Protein AF-A0A2T6KWJ8-F1 (afdb_monomer_lite)

Structure (mmCIF, N/CA/C/O backbone):
data_AF-A0A2T6KWJ8-F1
#
_entry.id   AF-A0A2T6KWJ8-F1
#
loop_
_atom_site.group_PDB
_atom_site.id
_atom_site.type_symbol
_atom_site.label_atom_id
_atom_site.label_alt_id
_atom_site.label_comp_id
_atom_site.label_asym_id
_atom_site.label_entity_id
_atom_site.label_seq_id
_atom_site.pdbx_PDB_ins_code
_atom_site.Cartn_x
_atom_site.Cartn_y
_atom_site.Cartn_z
_atom_site.occupancy
_atom_site.B_iso_or_equiv
_atom_site.auth_seq_id
_atom_site.auth_comp_id
_atom_site.auth_asym_id
_atom_site.auth_atom_id
_atom_site.pdbx_PDB_model_num
ATOM 1 N N . MET A 1 1 ? -10.978 0.686 -3.095 1.00 63.75 1 MET A N 1
ATOM 2 C CA . MET A 1 1 ? -10.302 -0.525 -2.575 1.00 63.75 1 MET A CA 1
ATOM 3 C C . MET A 1 1 ? -10.213 -0.560 -1.059 1.00 63.75 1 MET A C 1
ATOM 5 O O . MET A 1 1 ? -10.704 -1.529 -0.511 1.00 63.75 1 MET A O 1
ATOM 9 N N . LEU A 1 2 ? -9.697 0.467 -0.365 1.00 76.25 2 LEU A N 1
ATOM 10 C CA . LEU A 1 2 ? -9.636 0.448 1.110 1.00 76.25 2 LEU A CA 1
ATOM 11 C C . LEU A 1 2 ? -10.985 0.135 1.774 1.00 76.25 2 LEU A C 1
ATOM 13 O O . LEU A 1 2 ? -11.062 -0.798 2.553 1.00 76.25 2 LEU A O 1
ATOM 17 N N . LEU A 1 3 ? -12.049 0.859 1.408 1.00 80.38 3 LEU A N 1
ATOM 18 C CA . LEU A 1 3 ? -13.383 0.651 1.986 1.00 80.38 3 LEU A CA 1
ATOM 19 C C . LEU A 1 3 ? -13.911 -0.776 1.759 1.00 80.38 3 LEU A C 1
ATOM 21 O O . LEU A 1 3 ? -14.500 -1.362 2.656 1.00 80.38 3 LEU A O 1
ATOM 25 N N 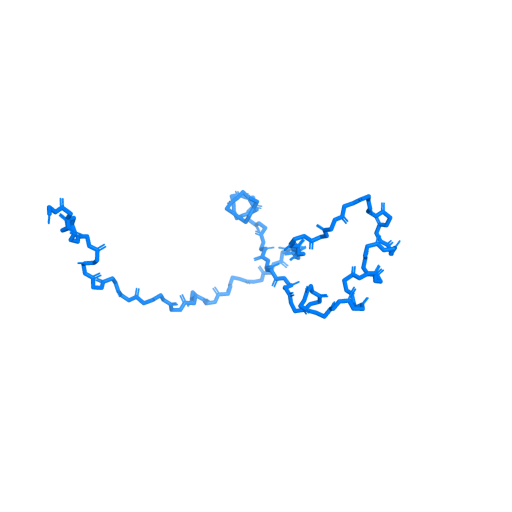. VAL A 1 4 ? -13.641 -1.338 0.577 1.00 81.62 4 VAL A N 1
ATOM 26 C CA . VAL A 1 4 ? -14.016 -2.712 0.207 1.00 81.62 4 VAL A CA 1
ATOM 27 C C . VAL A 1 4 ? -13.205 -3.732 1.009 1.00 81.62 4 VAL A C 1
ATOM 29 O O . VAL A 1 4 ? -13.757 -4.701 1.504 1.00 81.62 4 VAL A O 1
ATOM 32 N N . ALA A 1 5 ? -11.902 -3.520 1.201 1.00 73.19 5 ALA A N 1
ATOM 33 C CA . ALA A 1 5 ? -11.098 -4.396 2.051 1.00 73.19 5 ALA A CA 1
ATOM 34 C C . ALA A 1 5 ? -11.659 -4.439 3.485 1.00 73.19 5 ALA A C 1
ATOM 36 O O . ALA A 1 5 ? -11.828 -5.519 4.051 1.00 73.19 5 ALA A O 1
ATOM 37 N N . THR A 1 6 ? -12.064 -3.286 4.026 1.00 75.44 6 THR A N 1
ATOM 38 C CA . THR A 1 6 ? -12.655 -3.204 5.365 1.00 75.44 6 THR A CA 1
ATOM 39 C C . THR A 1 6 ? -13.982 -3.961 5.482 1.00 75.44 6 THR A C 1
ATOM 41 O O . THR A 1 6 ? -14.228 -4.555 6.529 1.00 75.44 6 THR A O 1
ATOM 44 N N . THR A 1 7 ? -14.821 -4.013 4.432 1.00 84.00 7 THR A N 1
ATOM 45 C CA . THR A 1 7 ? -16.068 -4.812 4.463 1.00 84.00 7 THR A CA 1
ATOM 46 C C . THR A 1 7 ? -15.810 -6.315 4.548 1.00 84.00 7 THR A C 1
ATOM 48 O O . THR A 1 7 ? -16.660 -7.051 5.035 1.00 84.00 7 THR A O 1
ATOM 51 N N . TYR A 1 8 ? -14.629 -6.768 4.123 1.00 80.62 8 TYR A N 1
ATOM 52 C CA . TYR A 1 8 ? -14.188 -8.159 4.252 1.00 80.62 8 TYR A CA 1
ATOM 53 C C . TYR A 1 8 ? -13.301 -8.394 5.483 1.00 80.62 8 TYR A C 1
ATOM 55 O O . TYR A 1 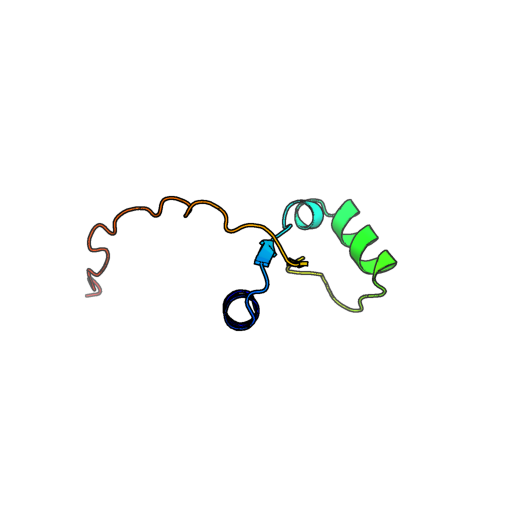8 ? -12.599 -9.401 5.550 1.00 80.62 8 TYR A O 1
ATOM 63 N N . PHE A 1 9 ? -13.307 -7.465 6.448 1.00 77.38 9 PHE A N 1
ATOM 64 C CA . PHE A 1 9 ? -12.460 -7.507 7.646 1.00 77.38 9 PHE A CA 1
ATOM 65 C C . PHE A 1 9 ? -10.953 -7.596 7.333 1.00 77.38 9 PHE A C 1
ATOM 67 O O . PHE A 1 9 ? -10.156 -8.055 8.151 1.00 77.38 9 PHE A O 1
ATOM 74 N N . VAL A 1 10 ? -10.548 -7.130 6.147 1.00 80.50 10 VAL A N 1
ATOM 75 C CA . VAL A 1 10 ? -9.148 -7.036 5.735 1.00 80.50 10 VAL A CA 1
ATOM 76 C C . VAL A 1 10 ? -8.628 -5.649 6.094 1.00 80.50 10 VAL A C 1
ATOM 78 O O . VAL A 1 10 ? -9.185 -4.624 5.694 1.00 80.50 10 VAL A O 1
ATOM 81 N N . HIS A 1 11 ? -7.518 -5.607 6.824 1.00 81.44 11 HIS A N 1
ATOM 82 C CA . HIS A 1 11 ? -6.794 -4.370 7.072 1.00 81.44 11 HIS A CA 1
ATOM 83 C C . HIS A 1 11 ? -6.031 -3.966 5.819 1.00 81.44 11 HIS A C 1
ATOM 85 O O . HIS A 1 11 ? -5.356 -4.781 5.189 1.00 81.44 11 HIS A O 1
ATOM 91 N N . ALA A 1 12 ? -6.106 -2.682 5.489 1.00 82.88 12 ALA A N 1
ATOM 92 C CA . ALA A 1 12 ? -5.451 -2.126 4.325 1.00 82.88 12 ALA A CA 1
ATOM 93 C C . ALA A 1 12 ? -4.668 -0.861 4.694 1.00 82.88 12 ALA A C 1
ATOM 95 O O . ALA A 1 12 ? -5.149 -0.030 5.465 1.00 82.88 12 ALA A O 1
ATOM 96 N N . SER A 1 13 ? -3.459 -0.716 4.153 1.00 82.81 13 SER A N 1
ATOM 97 C CA . SER A 1 13 ? -2.603 0.455 4.373 1.00 82.81 13 SER A CA 1
ATOM 98 C C . SER A 1 13 ? -1.910 0.885 3.085 1.00 82.81 13 SER A C 1
ATOM 100 O O . SER A 1 13 ? -1.507 0.038 2.286 1.00 82.81 13 SER A O 1
ATOM 102 N N . PHE A 1 14 ? -1.757 2.195 2.895 1.00 82.62 14 PHE A N 1
ATOM 103 C CA . PHE A 1 14 ? -1.001 2.759 1.781 1.00 82.62 14 PHE A CA 1
ATOM 104 C C . PHE A 1 14 ? 0.493 2.828 2.100 1.00 82.62 14 PHE A C 1
ATOM 106 O O . PHE A 1 14 ? 0.889 3.217 3.197 1.00 82.62 14 PHE A O 1
ATOM 113 N N . ALA A 1 15 ? 1.317 2.500 1.108 1.00 78.81 15 ALA A N 1
ATOM 114 C CA . ALA A 1 15 ? 2.767 2.645 1.158 1.00 78.81 15 ALA A CA 1
ATOM 115 C C . ALA A 1 15 ? 3.222 3.559 0.009 1.00 78.81 15 ALA A C 1
ATOM 117 O O . ALA A 1 15 ? 3.664 3.087 -1.034 1.00 78.81 15 ALA A O 1
ATOM 118 N N . THR A 1 16 ? 3.049 4.874 0.165 1.00 73.31 16 THR A N 1
ATOM 119 C CA . THR A 1 16 ? 3.315 5.858 -0.904 1.00 73.31 16 THR A CA 1
ATOM 120 C C . THR A 1 16 ? 4.770 6.308 -0.987 1.00 73.31 16 THR A C 1
ATOM 122 O O . THR A 1 16 ? 5.192 6.754 -2.045 1.00 73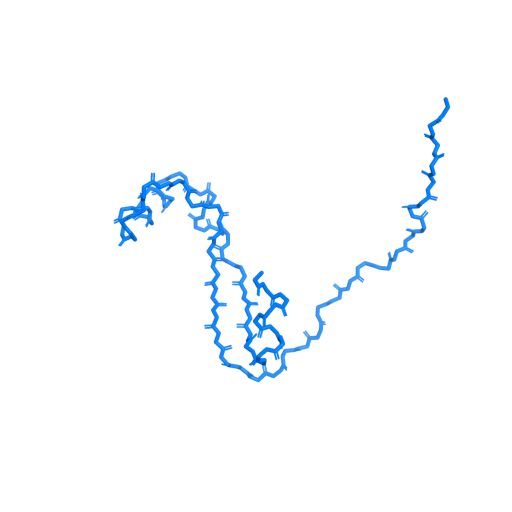.31 16 THR A O 1
ATOM 125 N N . THR A 1 17 ? 5.567 6.128 0.067 1.00 74.38 17 THR A N 1
ATOM 126 C CA . THR A 1 17 ? 6.966 6.594 0.131 1.00 74.38 17 THR A CA 1
ATOM 127 C C . THR A 1 17 ? 7.848 6.031 -0.984 1.00 74.38 17 THR A C 1
ATOM 129 O O . THR A 1 17 ? 8.674 6.742 -1.547 1.00 74.38 17 THR A O 1
ATOM 132 N N . VAL A 1 18 ? 7.639 4.772 -1.381 1.00 66.56 18 VAL A N 1
ATOM 133 C CA . VAL A 1 18 ? 8.377 4.143 -2.497 1.00 66.56 18 VAL A CA 1
ATOM 134 C C . VAL A 1 18 ? 8.047 4.757 -3.858 1.00 66.56 18 VAL A C 1
ATOM 136 O O . VAL A 1 18 ? 8.809 4.608 -4.810 1.00 66.56 18 VAL A O 1
ATOM 139 N N . LEU A 1 19 ? 6.914 5.452 -3.950 1.00 74.56 19 LEU A N 1
ATOM 140 C CA . LEU A 1 19 ? 6.474 6.135 -5.154 1.00 74.56 19 LEU A CA 1
ATOM 141 C C . LEU A 1 19 ? 6.927 7.587 -5.195 1.00 74.56 19 LEU A C 1
ATOM 143 O O . LEU A 1 19 ? 6.710 8.208 -6.222 1.00 74.56 19 LEU A O 1
ATOM 147 N N . GLU A 1 20 ? 7.536 8.148 -4.153 1.00 79.81 20 GLU A N 1
ATOM 148 C CA . GLU A 1 20 ? 7.992 9.547 -4.146 1.00 79.81 20 GLU A CA 1
ATOM 149 C C . GLU A 1 20 ? 9.367 9.698 -4.815 1.00 79.81 20 GLU A C 1
ATOM 151 O O . GLU A 1 20 ? 9.631 10.694 -5.487 1.00 79.81 20 GLU A O 1
ATOM 156 N N . ASN A 1 21 ? 10.210 8.666 -4.726 1.00 83.31 21 ASN A N 1
ATOM 157 C CA . ASN A 1 21 ? 11.514 8.624 -5.378 1.00 83.31 21 ASN A CA 1
ATOM 158 C C . ASN A 1 21 ? 11.406 8.086 -6.827 1.00 83.31 21 ASN A C 1
ATOM 160 O O . ASN A 1 21 ? 10.928 6.964 -7.022 1.00 83.31 21 ASN A O 1
ATOM 164 N N . PRO A 1 22 ? 11.878 8.824 -7.854 1.00 79.31 22 PRO A N 1
ATOM 165 C CA . PRO A 1 22 ? 11.810 8.386 -9.253 1.00 79.31 22 PRO A CA 1
ATOM 166 C C . PRO A 1 22 ? 12.531 7.060 -9.541 1.00 79.31 22 PRO A C 1
ATOM 168 O O . PRO A 1 22 ? 12.028 6.252 -10.323 1.00 79.31 22 PRO A O 1
ATOM 171 N N . THR A 1 23 ? 13.674 6.816 -8.898 1.00 85.00 23 THR A N 1
ATOM 172 C CA . THR A 1 23 ? 14.469 5.591 -9.061 1.00 85.00 23 THR A CA 1
ATOM 173 C C . THR A 1 23 ? 13.729 4.394 -8.474 1.00 85.00 23 THR A C 1
ATOM 175 O O . THR A 1 23 ? 13.489 3.412 -9.173 1.00 85.00 23 THR A O 1
ATOM 178 N N . THR A 1 24 ? 13.252 4.515 -7.231 1.00 82.19 24 THR A N 1
ATOM 179 C CA . THR A 1 24 ? 12.476 3.454 -6.566 1.00 82.19 24 THR A CA 1
ATOM 180 C C . THR A 1 24 ? 11.175 3.145 -7.311 1.00 82.19 24 THR A C 1
ATOM 182 O O . THR A 1 24 ? 10.774 1.985 -7.414 1.00 82.19 24 THR A O 1
ATOM 185 N N . ARG A 1 25 ? 10.539 4.161 -7.906 1.00 80.00 25 ARG A N 1
ATOM 186 C CA . ARG A 1 25 ? 9.339 3.992 -8.735 1.00 80.00 25 ARG A CA 1
ATOM 187 C C . ARG A 1 25 ? 9.619 3.180 -10.004 1.00 80.00 25 ARG A C 1
ATOM 189 O O . ARG A 1 25 ? 8.799 2.345 -10.386 1.00 80.00 25 ARG A O 1
ATOM 196 N N . HIS A 1 26 ? 10.758 3.410 -10.659 1.00 83.56 26 HIS A N 1
ATOM 197 C CA . HIS A 1 26 ? 11.162 2.657 -11.853 1.00 83.56 26 HIS A CA 1
ATOM 198 C C . HIS A 1 26 ? 11.547 1.213 -11.522 1.00 83.56 26 HIS A C 1
ATOM 200 O O . HIS A 1 26 ? 11.144 0.297 -12.243 1.00 83.56 26 HIS A O 1
ATOM 206 N N . ASP A 1 27 ? 12.241 0.996 -10.405 1.00 86.81 27 ASP A N 1
ATOM 207 C CA . ASP A 1 27 ? 12.585 -0.347 -9.928 1.00 86.81 27 ASP A CA 1
ATOM 208 C C . ASP A 1 27 ? 11.331 -1.158 -9.590 1.00 86.81 27 ASP A C 1
ATOM 210 O O . ASP A 1 27 ? 11.206 -2.309 -10.012 1.00 86.81 27 ASP A O 1
ATOM 214 N N . LEU A 1 28 ? 10.353 -0.539 -8.921 1.00 84.00 28 LEU A N 1
ATOM 215 C CA . LEU A 1 28 ? 9.063 -1.163 -8.626 1.00 84.00 28 LEU A CA 1
ATOM 216 C C . LEU A 1 28 ? 8.304 -1.530 -9.908 1.00 84.00 28 LEU A C 1
ATOM 218 O O . LEU A 1 28 ? 7.763 -2.631 -10.016 1.00 84.00 28 LEU A O 1
ATOM 222 N N . ARG A 1 29 ? 8.292 -0.629 -10.898 1.00 87.06 29 ARG A N 1
ATOM 223 C CA . ARG A 1 29 ? 7.663 -0.879 -12.201 1.00 87.06 29 ARG A CA 1
ATOM 224 C C . ARG A 1 29 ? 8.286 -2.088 -12.898 1.00 87.06 29 ARG A C 1
ATOM 226 O O . ARG A 1 29 ? 7.555 -2.921 -13.428 1.00 87.06 29 ARG A O 1
ATOM 233 N N . ARG A 1 30 ? 9.619 -2.201 -12.871 1.00 87.62 30 ARG A N 1
ATOM 234 C CA . ARG A 1 30 ? 10.350 -3.334 -13.456 1.00 87.62 30 ARG A CA 1
ATOM 235 C C . ARG A 1 30 ? 10.082 -4.632 -12.692 1.00 87.62 30 ARG A C 1
ATOM 237 O O . ARG A 1 30 ? 9.779 -5.638 -13.322 1.00 87.62 30 ARG A O 1
ATOM 244 N N . ALA A 1 31 ? 10.163 -4.610 -11.363 1.00 88.19 31 ALA A N 1
ATOM 245 C CA . ALA A 1 31 ? 9.966 -5.793 -10.524 1.00 88.19 31 ALA A CA 1
ATOM 246 C C . ALA A 1 31 ? 8.554 -6.384 -10.664 1.00 88.19 31 ALA A C 1
ATOM 248 O O . ALA A 1 31 ? 8.385 -7.600 -10.649 1.00 88.19 31 ALA A O 1
ATOM 249 N N . LEU A 1 32 ? 7.549 -5.524 -10.834 1.00 85.94 32 LEU A N 1
ATOM 250 C CA . LEU A 1 32 ? 6.152 -5.921 -11.001 1.00 85.94 32 LEU A CA 1
ATOM 251 C C . LEU A 1 32 ? 5.728 -6.065 -12.472 1.00 85.94 32 LEU A C 1
ATOM 253 O O . LEU A 1 32 ? 4.557 -6.326 -12.729 1.00 85.94 32 LEU A O 1
ATOM 257 N N . SER A 1 33 ? 6.656 -5.897 -13.425 1.00 88.88 33 SER A N 1
ATOM 258 C CA . SER A 1 33 ? 6.391 -5.948 -14.874 1.00 88.88 33 SER A CA 1
ATOM 259 C C . SER A 1 33 ? 5.181 -5.102 -15.298 1.00 88.88 33 SER A C 1
ATOM 261 O O . SER A 1 33 ? 4.314 -5.552 -16.042 1.00 88.88 33 SER A O 1
ATOM 263 N N . LEU A 1 34 ? 5.097 -3.873 -14.783 1.00 86.06 34 LEU A N 1
ATOM 264 C CA . LEU A 1 34 ? 3.980 -2.970 -15.049 1.00 86.06 34 LEU A CA 1
ATOM 265 C C . LEU A 1 34 ? 4.225 -2.148 -16.323 1.00 86.06 34 LEU A C 1
ATOM 267 O O . LEU A 1 34 ? 5.253 -1.474 -16.460 1.00 86.06 34 LEU A O 1
ATOM 271 N N . ASP A 1 35 ? 3.223 -2.116 -17.201 1.00 83.50 35 ASP A N 1
ATOM 272 C CA . ASP A 1 35 ? 3.213 -1.259 -18.397 1.00 83.50 35 ASP A CA 1
ATOM 273 C C . ASP A 1 35 ? 2.954 0.226 -18.079 1.00 83.50 35 ASP A C 1
ATOM 275 O O . ASP A 1 35 ? 3.220 1.099 -18.901 1.00 83.50 35 ASP A O 1
ATOM 279 N N . GLY A 1 36 ? 2.474 0.540 -16.870 1.00 82.62 36 GLY A N 1
ATOM 280 C CA . GLY A 1 36 ? 2.118 1.896 -16.443 1.00 82.62 36 GLY A CA 1
ATOM 281 C C . GLY A 1 36 ? 2.952 2.449 -15.285 1.00 82.62 36 GLY A C 1
ATOM 282 O O . GLY A 1 36 ? 3.748 1.752 -14.654 1.00 82.62 36 GLY A O 1
ATOM 283 N N . ALA A 1 37 ? 2.734 3.729 -14.972 1.00 81.56 37 ALA A N 1
ATOM 284 C CA . ALA A 1 37 ? 3.323 4.380 -13.805 1.00 81.56 37 ALA A CA 1
ATOM 285 C C . ALA A 1 37 ? 2.501 4.067 -12.537 1.00 81.56 37 ALA A C 1
ATOM 287 O O . ALA A 1 37 ? 1.329 4.459 -12.470 1.00 81.56 37 ALA A O 1
ATOM 288 N N . PRO A 1 38 ? 3.079 3.395 -11.522 1.00 81.75 38 PRO A N 1
ATOM 289 C CA . PRO A 1 38 ? 2.348 3.048 -10.308 1.00 81.75 38 PRO A CA 1
ATOM 290 C C . PRO A 1 38 ? 1.960 4.311 -9.528 1.00 81.75 38 PRO A C 1
ATOM 292 O O . PRO A 1 38 ? 2.820 5.107 -9.157 1.00 81.75 38 PRO A O 1
ATOM 295 N N . GLN A 1 39 ? 0.660 4.483 -9.276 1.00 84.06 39 GLN A N 1
ATOM 296 C CA . GLN A 1 39 ? 0.114 5.624 -8.524 1.00 84.06 39 GLN A CA 1
ATOM 297 C C . GLN A 1 39 ? -0.019 5.333 -7.027 1.00 84.06 39 GLN A C 1
ATOM 299 O O . GLN A 1 39 ? 0.054 6.241 -6.205 1.00 84.06 39 GLN A O 1
ATOM 304 N N . MET A 1 40 ? -0.230 4.065 -6.662 1.00 84.75 40 MET A N 1
ATOM 305 C CA . MET A 1 40 ? -0.432 3.643 -5.277 1.00 84.75 40 MET A CA 1
ATOM 306 C C . MET A 1 40 ? 0.075 2.218 -5.063 1.00 84.75 40 MET A C 1
ATOM 308 O O . MET A 1 40 ? -0.122 1.351 -5.912 1.00 84.75 40 MET A O 1
ATOM 312 N N . LEU A 1 41 ? 0.661 1.971 -3.893 1.00 85.31 41 LEU A N 1
ATOM 313 C CA . LEU A 1 41 ? 0.953 0.634 -3.387 1.00 85.31 41 LEU A CA 1
ATOM 314 C C . LEU A 1 41 ? 0.135 0.405 -2.112 1.00 85.31 41 LEU A C 1
ATOM 316 O O . LEU A 1 41 ? 0.048 1.290 -1.256 1.00 85.31 41 LEU A O 1
ATOM 320 N N . MET A 1 42 ? -0.481 -0.770 -1.994 1.00 85.50 42 MET A N 1
ATOM 321 C CA . MET A 1 42 ? -1.363 -1.115 -0.880 1.00 85.50 42 MET A CA 1
ATOM 322 C C . MET A 1 42 ? -0.938 -2.439 -0.256 1.00 85.50 42 MET A C 1
ATOM 324 O O . MET A 1 42 ? -0.717 -3.420 -0.962 1.00 85.50 42 MET A O 1
ATOM 328 N N . ARG A 1 43 ? -0.865 -2.474 1.075 1.00 85.56 43 ARG A N 1
ATOM 329 C CA . ARG A 1 43 ? -0.694 -3.709 1.842 1.00 85.56 43 ARG A CA 1
ATOM 330 C C . ARG A 1 43 ? -2.046 -4.154 2.375 1.00 85.56 43 ARG A C 1
ATOM 332 O O . ARG A 1 43 ? -2.717 -3.358 3.026 1.00 85.56 43 ARG A O 1
ATOM 339 N N . LEU A 1 44 ? -2.409 -5.405 2.108 1.00 86.19 44 LEU A N 1
ATOM 340 C CA . LEU A 1 44 ? -3.628 -6.057 2.583 1.00 86.19 44 LEU A CA 1
ATOM 341 C C . LEU A 1 44 ? -3.249 -7.196 3.533 1.00 86.19 44 LEU A C 1
ATOM 343 O O . LEU A 1 44 ? -2.285 -7.914 3.267 1.00 86.19 44 LEU A O 1
ATOM 347 N N . GLY A 1 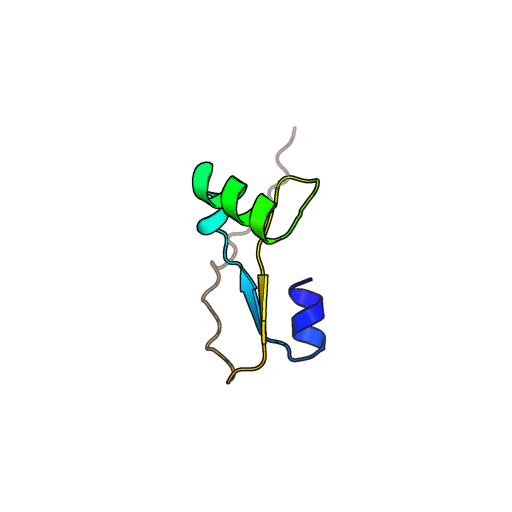45 ? -3.982 -7.366 4.629 1.00 84.50 45 GLY A N 1
ATOM 348 C CA . GLY A 1 45 ? -3.755 -8.474 5.554 1.00 84.50 45 GLY A CA 1
ATOM 349 C C . GLY A 1 45 ? -4.702 -8.473 6.748 1.00 84.50 45 GLY A C 1
ATOM 350 O O . GLY A 1 45 ? -5.550 -7.596 6.887 1.00 84.50 45 GLY A O 1
ATOM 351 N N . TYR A 1 46 ? -4.537 -9.456 7.626 1.00 83.06 46 TYR A N 1
ATOM 352 C CA . TYR A 1 46 ? -5.293 -9.574 8.871 1.00 83.06 46 TYR A CA 1
ATOM 353 C C . TYR A 1 46 ? -4.421 -9.129 10.046 1.00 83.06 46 TYR A C 1
ATOM 355 O O . TYR A 1 46 ? -3.226 -9.420 10.084 1.00 83.06 46 TYR A O 1
ATOM 363 N N . SER A 1 47 ? -4.999 -8.390 10.988 1.00 74.25 47 SER A N 1
ATOM 364 C CA . SER A 1 47 ? -4.301 -7.847 12.155 1.00 74.25 47 SER A CA 1
ATOM 365 C C . SER A 1 47 ? -5.277 -7.721 13.320 1.00 74.25 47 SER A C 1
ATOM 367 O O . SER A 1 47 ? -6.491 -7.745 13.128 1.00 74.25 47 SER A O 1
ATOM 369 N N . SER A 1 48 ? -4.755 -7.545 14.532 1.00 74.81 48 SER A N 1
ATOM 370 C CA . SER A 1 48 ? -5.561 -7.042 15.642 1.00 74.81 48 SER A CA 1
ATOM 371 C C . SER A 1 48 ? -6.060 -5.622 15.341 1.00 74.81 48 SER A C 1
ATOM 373 O O . SER A 1 48 ? -5.401 -4.858 14.626 1.00 74.81 48 SER A O 1
ATOM 375 N N . MET A 1 49 ? -7.239 -5.282 15.873 1.00 70.75 49 MET A N 1
ATOM 376 C CA . MET A 1 49 ? -7.925 -4.020 15.595 1.00 70.75 49 MET A CA 1
ATOM 377 C C . MET A 1 49 ? -7.097 -2.825 16.111 1.00 70.75 49 MET A C 1
ATOM 379 O O . MET A 1 49 ? -6.894 -2.701 17.321 1.00 70.75 49 MET A O 1
ATOM 383 N N . PRO A 1 50 ? -6.596 -1.939 15.230 1.00 69.62 50 PRO A N 1
ATOM 384 C CA . PRO A 1 50 ? -5.808 -0.789 15.647 1.00 69.62 50 PRO A CA 1
ATOM 385 C C . PRO A 1 50 ? -6.709 0.306 16.229 1.00 69.62 50 PRO A C 1
ATOM 387 O O . PRO A 1 50 ? -7.876 0.440 15.857 1.00 69.62 50 PRO A O 1
ATOM 390 N N . LYS A 1 51 ? -6.150 1.137 17.117 1.00 77.19 51 LYS A N 1
ATOM 391 C CA . LYS A 1 51 ? -6.842 2.325 17.639 1.00 77.19 51 LYS A CA 1
ATOM 392 C C . LYS A 1 51 ? -7.211 3.272 16.491 1.00 77.19 51 LYS A C 1
ATOM 394 O O . LYS A 1 51 ? -6.416 3.480 15.574 1.00 77.19 51 LYS A O 1
ATOM 399 N N . HIS A 1 52 ? -8.397 3.874 16.567 1.00 79.75 52 HIS A N 1
ATOM 400 C CA . HIS A 1 52 ? -8.833 4.872 15.594 1.00 79.75 52 HIS A CA 1
ATOM 401 C C . HIS A 1 52 ? -7.859 6.052 15.555 1.00 79.75 52 HIS A C 1
ATOM 403 O O . HIS A 1 52 ? -7.543 6.652 16.582 1.00 79.75 52 HIS A O 1
ATOM 409 N N . THR A 1 53 ? -7.388 6.392 14.355 1.00 81.75 53 THR A N 1
ATOM 410 C CA . THR A 1 53 ? -6.563 7.581 14.158 1.00 81.75 53 THR A CA 1
ATOM 411 C C . THR A 1 53 ? -7.430 8.830 14.334 1.00 81.75 53 THR A C 1
ATOM 413 O O . THR A 1 53 ? -8.529 8.875 13.771 1.00 81.75 53 THR A O 1
ATOM 416 N N . PRO A 1 54 ? -6.976 9.850 15.084 1.00 84.50 54 PRO A N 1
ATOM 417 C CA . PRO A 1 54 ? -7.728 11.088 15.247 1.00 84.50 54 PRO A CA 1
ATOM 418 C C . PRO A 1 54 ? -8.110 11.696 13.892 1.00 84.50 54 PRO A C 1
ATOM 420 O O . PRO A 1 54 ? -7.360 11.611 12.915 1.00 84.50 54 PRO A O 1
ATOM 423 N N . ARG A 1 55 ? -9.294 12.301 13.812 1.00 84.12 55 ARG A N 1
ATOM 424 C CA . ARG A 1 55 ? -9.713 13.130 12.677 1.00 84.12 55 ARG A CA 1
ATOM 425 C C . ARG A 1 55 ? -9.812 14.566 13.161 1.00 84.12 55 ARG A C 1
ATOM 427 O O . ARG A 1 55 ? -10.176 14.804 14.309 1.00 84.12 55 ARG A O 1
ATOM 434 N N . ARG A 1 56 ? -9.481 15.518 12.289 1.00 83.81 56 ARG A N 1
ATOM 435 C CA . ARG A 1 56 ? -9.757 16.929 12.561 1.00 83.81 56 ARG A CA 1
ATOM 436 C C . ARG A 1 56 ? -11.274 17.079 12.706 1.00 83.81 56 ARG A C 1
ATOM 438 O O . ARG A 1 56 ? -12.004 16.585 11.848 1.00 83.81 56 ARG A O 1
ATOM 445 N N . SER A 1 57 ? -11.735 17.717 13.781 1.00 82.81 57 SER A N 1
ATOM 446 C CA . SER A 1 57 ? -13.132 18.143 13.878 1.00 82.81 57 SER A CA 1
ATOM 447 C C . SER A 1 57 ? -13.425 19.071 12.704 1.00 82.81 57 SER A C 1
ATOM 449 O O . SER A 1 57 ? -12.569 19.860 12.318 1.00 82.81 57 SER A O 1
ATOM 451 N N . THR A 1 58 ? -14.588 18.955 12.080 1.00 77.19 58 THR A N 1
ATOM 452 C CA . THR A 1 58 ? -14.967 19.836 10.974 1.00 77.19 58 THR A CA 1
ATOM 453 C C . THR A 1 58 ? -15.333 21.213 11.540 1.00 77.19 58 THR A C 1
ATOM 455 O O . THR A 1 58 ? -16.418 21.328 12.113 1.00 77.19 58 THR A O 1
ATOM 458 N N . PRO A 1 59 ? -14.520 22.283 11.397 1.00 68.69 59 PRO A N 1
ATOM 459 C CA . PRO A 1 59 ? -15.132 23.595 11.267 1.00 68.69 59 PRO A CA 1
ATOM 460 C C . PRO A 1 59 ? -15.982 23.533 9.995 1.00 68.69 59 PRO A C 1
ATOM 462 O O . PRO A 1 59 ? -15.575 22.904 9.016 1.00 68.69 59 PRO A O 1
ATOM 465 N N . LEU A 1 60 ? -17.182 24.095 10.046 1.00 62.16 60 LEU A N 1
ATOM 466 C CA . LEU A 1 60 ? -18.176 24.094 8.978 1.00 62.16 60 LEU A CA 1
ATOM 467 C C . LEU A 1 60 ? -17.615 24.786 7.710 1.00 62.16 60 LEU A C 1
ATOM 469 O O . LEU A 1 60 ? -17.933 25.932 7.430 1.00 62.16 60 LEU A O 1
ATOM 473 N N . VAL A 1 61 ? -16.736 24.131 6.946 1.00 61.31 61 VAL A N 1
ATOM 474 C CA . VAL A 1 61 ? -16.289 24.589 5.619 1.00 61.31 61 VAL A CA 1
ATOM 475 C C . VAL A 1 61 ? -17.321 24.097 4.613 1.00 61.31 61 VAL A C 1
ATOM 477 O O . VAL A 1 61 ? -17.097 23.192 3.815 1.00 61.31 61 VAL A O 1
ATOM 480 N N . THR A 1 62 ? -18.505 24.677 4.734 1.00 62.97 62 THR A N 1
ATOM 481 C CA . THR A 1 62 ? -19.563 24.667 3.731 1.00 62.97 62 THR A CA 1
ATOM 482 C C . THR A 1 62 ? -20.083 26.099 3.636 1.00 62.97 62 THR A C 1
ATOM 484 O O . THR A 1 62 ? -21.248 26.351 3.918 1.00 62.97 62 THR A O 1
ATOM 487 N N . SER A 1 63 ? -19.208 27.055 3.317 1.00 59.09 63 SER A N 1
ATOM 488 C CA . SER A 1 63 ? -19.656 28.340 2.772 1.00 59.09 63 SER A CA 1
ATOM 489 C C . SER A 1 63 ? -19.624 28.219 1.252 1.00 59.09 63 SER A C 1
ATOM 491 O O . SER A 1 63 ? -18.534 28.093 0.689 1.00 59.09 63 SER A O 1
ATOM 493 N N . PRO A 1 64 ? -20.779 28.194 0.573 1.00 64.06 64 PRO A N 1
ATOM 494 C CA . PRO A 1 64 ? -20.847 28.413 -0.858 1.00 64.06 64 PRO A CA 1
ATOM 495 C C . PRO A 1 64 ? -20.826 29.925 -1.113 1.00 64.06 64 PRO A C 1
ATOM 497 O O . PRO A 1 64 ? -21.852 30.497 -1.452 1.00 64.06 64 PRO A O 1
ATOM 500 N N . ASP A 1 65 ? -19.677 30.577 -0.935 1.00 57.12 65 ASP A N 1
ATOM 501 C CA . ASP A 1 65 ? -19.523 31.974 -1.357 1.00 57.12 65 ASP A CA 1
ATOM 502 C C . ASP A 1 65 ? -18.882 31.992 -2.744 1.00 57.12 65 ASP A C 1
ATOM 504 O O . ASP A 1 65 ? -17.662 32.018 -2.913 1.00 57.12 65 A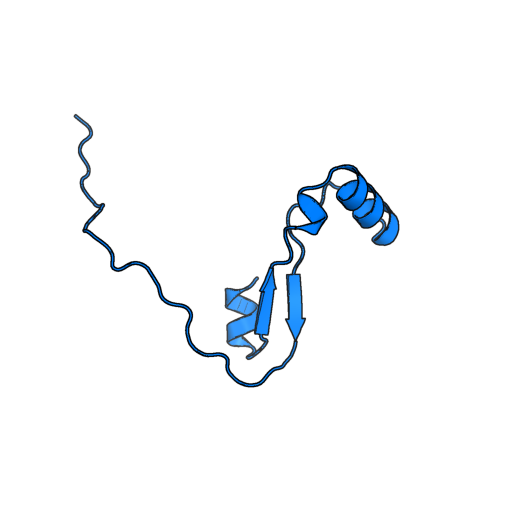SP A O 1
ATOM 508 N N . GLY A 1 66 ? -19.760 31.884 -3.736 1.00 58.03 66 GLY A N 1
ATOM 509 C CA . GLY A 1 66 ? -19.504 32.205 -5.128 1.00 58.03 66 GLY A CA 1
ATOM 510 C C . GLY A 1 66 ? -20.639 33.091 -5.622 1.00 5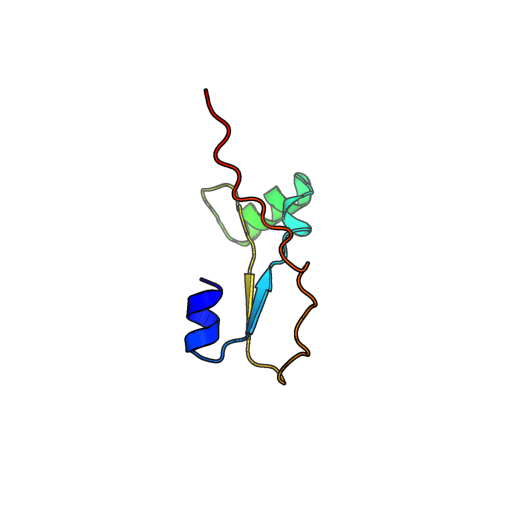8.03 66 GLY A C 1
ATOM 511 O O . GLY A 1 66 ? -21.625 32.574 -6.140 1.00 58.03 66 GLY A O 1
ATOM 512 N N . GLU A 1 67 ? -20.479 34.399 -5.442 1.00 43.50 67 GLU A N 1
ATOM 513 C CA . GLU A 1 67 ? -21.070 35.434 -6.295 1.00 43.50 67 GLU A CA 1
ATOM 514 C C . GLU A 1 67 ? -19.978 36.455 -6.637 1.00 43.50 67 GLU A C 1
ATOM 516 O O . GLU A 1 67 ? -19.207 36.821 -5.717 1.00 43.50 67 GLU A O 1
#

Sequence (67 aa):
MLLVATTYFVHASFATTVLENPTTRHDLRRALSLDGAPQMLMRLGYSSMPKHTPRRSTPLVTSPDGE

Secondary structure (DSSP, 8-state):
-HHHHHHTT-EEEE--GGGTSHHHHHHHHHHTT-SS-----EEEE----PPPPP-------------

Foldseek 3Di:
DCVVLVVVQKHKDWDCPLLVDPVSQVVVCVVVVPPDRDPTDMDIGHDPDDDDDDDPDDPPPPDPPDD

pLDDT: mean 77.97, std 9.08, range [43.5, 88.88]

Radius of gyration: 17.74 Å; chains: 1; bounding box: 36×45×36 Å